Protein AF-A0A7C2QL96-F1 (afdb_monomer_lite)

Secondary structure (DSSP, 8-state):
-HHHHHHHHTTTS-TT------S-----EEEEEEHHHHS-TTTTTHHHHHHHHHHHHTT--EEEEE-SSHHHHHHHHHHHGGGHHHHTS-EEETT-TT-SSEEEEE-HHHHTT--EEEEEEEEE-HHHHSSSHHHHHHHHHHHTTEEEEEEEEE-

Foldseek 3Di:
DLVVLCVLAVVFDDPPDDDPDDDDAPAPDEAEAACCQQVDLVVLNVVVLVVLLVVVVVPWFFEEEAEAALVVQVVSLVSNVVVVVSNPFDEEELPDPDDDGGYYTYYLVSLAPAAGQEYEYPADDCVQQVVHNVSSVSSSSRQSRHRHYYYYHYD

Radius of gyration: 14.81 Å; chains: 1; bounding box: 34×31×45 Å

Structure (mmCIF, N/CA/C/O backbone):
data_AF-A0A7C2QL96-F1
#
_entry.id   AF-A0A7C2QL96-F1
#
loop_
_atom_site.group_PDB
_atom_site.id
_atom_site.type_symbol
_atom_site.label_atom_id
_atom_site.label_alt_id
_atom_site.label_comp_id
_atom_site.label_asym_id
_atom_site.label_entity_id
_atom_site.label_seq_id
_atom_site.pdbx_PDB_ins_code
_atom_site.Cartn_x
_atom_site.Cartn_y
_atom_site.Cartn_z
_atom_site.occupancy
_atom_site.B_iso_or_equiv
_atom_site.auth_seq_id
_atom_site.auth_comp_id
_atom_site.auth_asym_id
_atom_site.auth_atom_id
_atom_site.pdbx_PDB_model_num
ATOM 1 N N . MET A 1 1 ? -6.266 4.886 -13.440 1.00 85.75 1 MET A N 1
ATOM 2 C CA . MET A 1 1 ? -5.153 4.195 -12.728 1.00 85.75 1 MET A CA 1
ATOM 3 C C . MET A 1 1 ? -4.058 3.585 -13.618 1.00 85.75 1 MET A C 1
ATOM 5 O O . MET A 1 1 ? -2.895 3.911 -13.413 1.00 85.75 1 MET A O 1
ATOM 9 N N . ILE A 1 2 ? -4.357 2.688 -14.576 1.00 83.31 2 ILE A N 1
ATOM 10 C CA . ILE A 1 2 ? -3.307 1.989 -15.362 1.00 83.31 2 ILE A CA 1
ATOM 11 C C . ILE A 1 2 ? -2.387 2.961 -16.115 1.00 83.31 2 ILE A C 1
ATOM 13 O O . ILE A 1 2 ? -1.177 2.749 -16.141 1.00 83.31 2 ILE A O 1
ATOM 17 N N . GLU A 1 3 ? -2.944 4.014 -16.713 1.00 86.56 3 GLU A N 1
ATOM 18 C CA . GLU A 1 3 ? -2.171 5.028 -17.441 1.00 86.56 3 GLU A CA 1
ATOM 19 C C . GLU A 1 3 ? -1.162 5.740 -16.537 1.00 86.56 3 GLU A C 1
ATOM 21 O O . GLU A 1 3 ? 0.015 5.787 -16.878 1.00 86.56 3 GLU A O 1
ATOM 26 N N . TYR A 1 4 ? -1.586 6.163 -15.342 1.00 90.56 4 TYR A N 1
ATOM 27 C CA . TYR A 1 4 ? -0.701 6.745 -14.329 1.00 90.56 4 TYR A CA 1
ATOM 28 C C . TYR A 1 4 ? 0.482 5.814 -14.004 1.00 90.56 4 TYR A C 1
ATOM 30 O O . TYR A 1 4 ? 1.636 6.242 -13.977 1.00 90.56 4 TYR A O 1
ATOM 38 N N . VAL A 1 5 ? 0.223 4.516 -13.796 1.00 90.56 5 VAL A N 1
ATOM 39 C CA . VAL A 1 5 ? 1.286 3.542 -13.487 1.00 90.56 5 VAL A CA 1
ATOM 40 C C . VAL A 1 5 ? 2.229 3.372 -14.680 1.00 90.56 5 VAL A C 1
ATOM 42 O O . VAL A 1 5 ? 3.444 3.360 -14.492 1.00 90.56 5 VAL A O 1
ATOM 45 N N . LYS A 1 6 ? 1.687 3.265 -15.903 1.00 89.12 6 LYS A N 1
ATOM 46 C CA . LYS A 1 6 ? 2.476 3.155 -17.142 1.00 89.12 6 LYS A CA 1
ATOM 47 C C . LYS A 1 6 ? 3.368 4.377 -17.351 1.00 89.12 6 LYS A C 1
ATOM 49 O O . LYS A 1 6 ? 4.526 4.217 -17.718 1.00 89.12 6 LYS A O 1
ATOM 54 N N . GLU A 1 7 ? 2.859 5.573 -17.077 1.00 91.31 7 GLU A N 1
ATOM 55 C CA . GLU A 1 7 ? 3.624 6.810 -17.201 1.00 91.31 7 GLU A CA 1
ATOM 56 C C . GLU A 1 7 ? 4.823 6.839 -16.243 1.00 91.31 7 GLU A C 1
ATOM 58 O O . GLU A 1 7 ? 5.929 7.170 -16.666 1.00 91.31 7 GLU A O 1
ATOM 63 N N . LYS A 1 8 ? 4.642 6.429 -14.978 1.00 92.31 8 LYS A N 1
ATOM 64 C CA . LYS A 1 8 ? 5.724 6.403 -13.973 1.00 92.31 8 LYS A CA 1
ATOM 65 C C . LYS A 1 8 ? 6.859 5.434 -14.318 1.00 92.31 8 LYS A C 1
ATOM 67 O O . LYS A 1 8 ? 7.984 5.666 -13.890 1.00 92.31 8 LYS A O 1
ATOM 72 N N . ILE A 1 9 ? 6.575 4.349 -15.042 1.00 92.81 9 ILE A N 1
ATOM 73 C CA . ILE A 1 9 ? 7.553 3.284 -15.338 1.00 92.81 9 ILE A CA 1
ATOM 74 C C . ILE A 1 9 ? 8.107 3.323 -16.767 1.00 92.81 9 ILE A C 1
ATOM 76 O O . ILE A 1 9 ? 8.955 2.496 -17.097 1.00 92.81 9 ILE A O 1
ATOM 80 N N . LYS A 1 10 ? 7.622 4.237 -17.617 1.00 89.75 10 LYS A N 1
ATOM 81 C CA . LYS A 1 10 ? 7.845 4.219 -19.074 1.00 89.75 10 LYS A CA 1
ATOM 82 C C . LYS A 1 10 ? 9.322 4.125 -19.476 1.00 89.75 10 LYS A C 1
ATOM 84 O O . LYS A 1 10 ? 9.652 3.355 -20.366 1.00 89.75 10 LYS A O 1
ATOM 89 N N . ASP A 1 11 ? 10.200 4.837 -18.770 1.00 91.12 11 ASP A N 1
ATOM 90 C CA . ASP A 1 11 ? 11.629 4.934 -19.100 1.00 91.12 11 ASP A CA 1
ATOM 91 C C . ASP A 1 11 ? 12.458 3.782 -18.500 1.00 91.12 11 ASP A C 1
ATOM 93 O O . ASP A 1 11 ? 13.655 3.662 -18.748 1.00 91.12 11 ASP A O 1
ATOM 97 N N . LEU A 1 12 ? 11.827 2.928 -17.688 1.00 93.00 12 LEU A N 1
ATOM 98 C CA . LEU A 1 12 ? 12.473 1.825 -16.972 1.00 93.00 12 LEU A CA 1
ATOM 99 C C . LEU A 1 12 ? 12.146 0.462 -17.582 1.00 93.00 12 LEU A C 1
ATOM 101 O O . LEU A 1 12 ? 12.772 -0.536 -17.221 1.00 93.00 12 LEU A O 1
ATOM 105 N N . PHE A 1 13 ? 11.163 0.406 -18.480 1.00 90.25 13 PHE A N 1
ATOM 106 C CA . PHE A 1 13 ? 10.750 -0.807 -19.174 1.00 90.25 13 PHE A CA 1
ATOM 107 C C . PHE A 1 13 ? 11.377 -0.871 -20.573 1.00 90.25 13 PHE A C 1
ATOM 109 O O . PHE A 1 13 ? 11.414 0.139 -21.271 1.00 90.25 13 PHE A O 1
ATOM 116 N N . PRO A 1 14 ? 11.846 -2.049 -21.025 1.00 85.94 14 PRO A N 1
ATOM 117 C CA . PRO A 1 14 ? 12.277 -2.226 -22.409 1.00 85.94 14 PRO A CA 1
ATOM 118 C C . PRO A 1 14 ? 11.144 -1.902 -23.394 1.00 85.94 14 PRO A C 1
ATOM 120 O O . PRO A 1 14 ? 10.006 -2.301 -23.150 1.00 85.94 14 PRO A O 1
ATOM 123 N N . GLU A 1 15 ? 11.457 -1.277 -24.535 1.00 76.44 15 GLU A N 1
ATOM 124 C CA . GLU A 1 15 ? 10.465 -0.832 -25.539 1.00 76.44 15 GLU A CA 1
ATOM 125 C C . GLU A 1 15 ? 9.497 -1.940 -26.000 1.00 76.44 15 GLU A C 1
ATOM 127 O O . GLU A 1 15 ? 8.333 -1.674 -26.281 1.00 76.44 15 GLU A O 1
ATOM 132 N N . ASN A 1 16 ? 9.953 -3.197 -26.023 1.00 78.75 16 ASN A N 1
ATOM 133 C CA . ASN A 1 16 ? 9.167 -4.356 -26.459 1.00 78.75 16 ASN A CA 1
ATOM 134 C C . ASN A 1 16 ? 8.603 -5.194 -25.298 1.00 78.75 16 ASN A C 1
ATOM 136 O O . ASN A 1 16 ? 8.215 -6.349 -25.490 1.00 78.75 16 ASN A O 1
ATOM 140 N N . TYR A 1 17 ? 8.603 -4.669 -24.071 1.00 78.69 17 TYR A N 1
ATOM 141 C CA . TYR A 1 17 ? 8.079 -5.405 -22.927 1.00 78.69 17 TYR A CA 1
ATOM 142 C C . TYR A 1 17 ? 6.547 -5.414 -22.943 1.00 78.69 17 TYR A C 1
ATOM 144 O O . TYR A 1 17 ? 5.898 -4.407 -22.660 1.00 78.69 17 TYR A O 1
ATOM 152 N N . ALA A 1 18 ? 5.960 -6.578 -23.224 1.00 77.69 18 ALA A N 1
ATOM 153 C CA . ALA A 1 18 ? 4.522 -6.777 -23.114 1.00 77.69 18 ALA A CA 1
ATOM 154 C C . ALA A 1 18 ? 4.099 -6.721 -21.638 1.00 77.69 18 ALA A C 1
ATOM 156 O O . ALA A 1 18 ? 4.323 -7.658 -20.865 1.00 77.69 18 ALA A O 1
ATOM 157 N N . LEU A 1 19 ? 3.500 -5.599 -21.237 1.00 75.81 19 LEU A N 1
ATOM 158 C CA . LEU A 1 19 ? 2.872 -5.479 -19.929 1.00 75.81 19 LEU A CA 1
ATOM 159 C C . LEU A 1 19 ? 1.675 -6.441 -19.856 1.00 75.81 19 LEU A C 1
ATOM 161 O O . LEU A 1 19 ? 0.866 -6.445 -20.783 1.00 75.81 19 LEU A O 1
ATOM 165 N N . PRO A 1 20 ? 1.532 -7.233 -18.778 1.00 68.44 20 PRO A N 1
ATOM 166 C CA . PRO A 1 20 ? 0.356 -8.071 -18.583 1.00 68.44 20 PRO A CA 1
ATOM 167 C C . PRO A 1 20 ? -0.921 -7.228 -18.675 1.00 68.44 20 PRO A C 1
ATOM 169 O O . PRO A 1 20 ? -1.102 -6.290 -17.896 1.00 68.44 20 PRO A O 1
ATOM 172 N N . GLU A 1 21 ? -1.811 -7.544 -19.612 1.00 57.16 21 GLU A N 1
ATOM 173 C CA . GLU A 1 21 ? -3.115 -6.889 -19.678 1.00 57.16 21 GLU A CA 1
ATOM 174 C C . GLU A 1 21 ? -3.955 -7.352 -18.483 1.00 57.16 21 GLU A C 1
ATOM 176 O O . GLU A 1 21 ? -4.284 -8.528 -18.341 1.00 57.16 21 GLU A O 1
ATOM 181 N N . GLY A 1 22 ? -4.238 -6.426 -17.566 1.00 56.19 22 GLY A N 1
ATOM 182 C CA . GLY A 1 22 ? -5.200 -6.662 -16.497 1.00 56.19 22 GLY A CA 1
ATOM 183 C C . GLY A 1 22 ? -6.616 -6.657 -17.062 1.00 56.19 22 GLY A C 1
ATOM 184 O O . GLY A 1 22 ? -6.932 -5.835 -17.921 1.00 56.19 22 GLY A O 1
ATOM 185 N N . VAL A 1 23 ? -7.465 -7.550 -16.559 1.00 52.94 23 VAL A N 1
ATOM 186 C CA . VAL A 1 23 ? -8.897 -7.551 -16.864 1.00 52.94 23 VAL A CA 1
ATOM 187 C C . VAL A 1 23 ? -9.495 -6.235 -16.350 1.00 52.94 23 VAL A C 1
ATOM 189 O O . VAL A 1 23 ? -9.237 -5.855 -15.212 1.00 52.94 23 VAL A O 1
ATOM 192 N N . LEU A 1 24 ? -10.194 -5.514 -17.236 1.00 47.25 24 LEU A N 1
ATOM 193 C CA . LEU A 1 24 ? -11.045 -4.333 -16.999 1.00 47.25 24 LEU A CA 1
ATOM 194 C C . LEU A 1 24 ? -10.866 -3.643 -15.634 1.00 47.25 24 LEU A C 1
ATOM 196 O O . LEU A 1 24 ? -11.604 -3.901 -14.687 1.00 47.25 24 LEU A O 1
ATOM 200 N N . ARG A 1 25 ? -9.918 -2.704 -15.552 1.00 55.34 25 ARG A N 1
ATOM 201 C CA . ARG A 1 25 ? -9.804 -1.805 -14.398 1.00 55.34 25 ARG A CA 1
ATOM 202 C C . ARG A 1 25 ? -10.516 -0.497 -14.685 1.00 55.34 25 ARG A C 1
ATOM 204 O O . ARG A 1 25 ? -9.932 0.394 -15.295 1.00 55.34 25 ARG A O 1
ATOM 211 N N . HIS A 1 26 ? -11.735 -0.365 -14.181 1.00 51.66 26 HIS A N 1
ATOM 212 C CA . HIS A 1 26 ? -12.435 0.918 -14.032 1.00 51.66 26 HIS A CA 1
ATOM 213 C C . HIS A 1 26 ? -11.925 1.694 -12.802 1.00 51.66 26 HIS A C 1
ATOM 215 O O . HIS A 1 26 ? -12.687 2.338 -12.092 1.00 51.66 26 HIS A O 1
ATOM 221 N N . GLY A 1 27 ? -10.637 1.548 -12.477 1.00 54.69 27 GLY A N 1
ATOM 222 C CA . GLY A 1 27 ? -10.036 2.208 -11.330 1.00 54.69 27 GLY A CA 1
ATOM 223 C C . GLY A 1 27 ? -9.739 3.662 -11.671 1.00 54.69 27 GLY A C 1
ATOM 224 O O . GLY A 1 27 ? -8.707 3.948 -12.298 1.00 54.69 27 GLY A O 1
ATOM 225 N N . ASP A 1 28 ? -10.655 4.551 -11.300 1.00 62.78 28 ASP A N 1
ATOM 226 C CA . ASP A 1 28 ? -10.621 5.963 -11.687 1.00 62.78 28 ASP A CA 1
ATOM 227 C C . ASP A 1 28 ? -9.662 6.790 -10.808 1.00 62.78 28 ASP A C 1
ATOM 229 O O . ASP A 1 28 ? -8.964 7.660 -11.332 1.00 62.78 28 ASP A O 1
ATOM 233 N N . ASP A 1 29 ? -9.482 6.432 -9.528 1.00 80.06 29 ASP A N 1
ATOM 234 C CA . ASP A 1 29 ? -8.784 7.290 -8.558 1.00 80.06 29 ASP A CA 1
ATOM 235 C C . ASP A 1 29 ? -7.375 6.783 -8.199 1.00 80.06 29 ASP A C 1
ATOM 237 O O . ASP A 1 29 ? -7.182 5.653 -7.730 1.00 80.06 29 ASP A O 1
ATOM 241 N N . VAL A 1 30 ? -6.378 7.653 -8.402 1.00 92.56 30 VAL A N 1
ATOM 242 C CA . VAL A 1 30 ? -5.029 7.513 -7.839 1.00 92.56 30 VAL A CA 1
ATOM 243 C C . VAL A 1 30 ? -4.736 8.723 -6.966 1.00 92.56 30 VAL A C 1
ATOM 245 O O . VAL A 1 30 ? -4.774 9.851 -7.454 1.00 92.56 30 VAL A O 1
ATOM 248 N N . GLU A 1 31 ? -4.382 8.489 -5.707 1.00 95.62 31 GLU A N 1
ATOM 249 C CA . GLU A 1 31 ? -4.034 9.552 -4.764 1.00 95.62 31 GLU A CA 1
ATOM 250 C C . GLU A 1 31 ? -2.620 9.354 -4.207 1.00 95.62 31 GLU A C 1
ATOM 252 O O . GLU A 1 31 ? -2.270 8.288 -3.695 1.00 95.62 31 GLU A O 1
ATOM 257 N N . GLU A 1 32 ? -1.790 10.396 -4.300 1.00 96.00 32 GLU A N 1
ATOM 258 C CA . GLU A 1 32 ? -0.478 10.444 -3.651 1.00 96.00 32 GLU A CA 1
ATOM 259 C C . GLU A 1 32 ? -0.623 11.082 -2.257 1.00 96.00 32 GLU A C 1
ATOM 261 O O . GLU A 1 32 ? -1.122 12.198 -2.123 1.00 96.00 32 GLU A O 1
ATOM 266 N N . LEU A 1 33 ? -0.172 10.380 -1.218 1.00 97.12 33 LEU A N 1
ATOM 267 C CA . LEU A 1 33 ? -0.320 10.752 0.191 1.00 97.12 33 LEU A CA 1
ATOM 268 C C . LEU A 1 33 ? 1.049 10.954 0.855 1.00 97.12 33 LEU A C 1
ATOM 270 O O . LEU A 1 33 ? 2.037 10.351 0.441 1.00 97.12 33 LEU A O 1
ATOM 274 N N . SER A 1 34 ? 1.119 11.764 1.915 1.00 96.38 34 SER A N 1
ATOM 275 C CA . SER A 1 34 ? 2.369 12.011 2.652 1.00 96.38 34 SER A CA 1
ATOM 276 C C . SER A 1 34 ? 2.658 10.925 3.694 1.00 96.38 34 SER A C 1
ATOM 278 O O . SER A 1 34 ? 1.878 10.722 4.624 1.00 96.38 34 SER A O 1
ATOM 280 N N . GLY A 1 35 ? 3.811 10.265 3.606 1.00 92.88 35 GLY A N 1
ATOM 281 C CA . GLY A 1 35 ? 4.254 9.234 4.550 1.00 92.88 35 GLY A CA 1
ATOM 282 C C . GLY A 1 35 ? 4.412 9.746 5.971 1.00 92.88 35 GLY A C 1
ATOM 283 O O . GLY A 1 35 ? 3.988 9.071 6.906 1.00 92.88 35 GLY A O 1
ATOM 284 N N . SER A 1 36 ? 4.890 10.981 6.133 1.00 93.31 36 SER A N 1
ATOM 285 C CA . SER A 1 36 ? 4.993 11.635 7.441 1.00 93.31 36 SER A CA 1
ATOM 286 C C . SER A 1 36 ? 3.648 11.861 8.132 1.00 93.31 36 SER A C 1
ATOM 288 O O . SER A 1 36 ? 3.631 12.075 9.336 1.00 93.31 36 SER A O 1
ATOM 290 N N . GLU A 1 37 ? 2.529 11.819 7.403 1.00 94.75 37 GLU A N 1
ATOM 291 C CA . GLU A 1 37 ? 1.195 11.999 7.981 1.00 94.75 37 GLU A CA 1
ATOM 292 C C . GLU A 1 37 ? 0.420 10.682 8.101 1.00 94.75 37 GLU A C 1
ATOM 294 O O . GLU A 1 37 ? -0.335 10.490 9.052 1.00 94.75 37 GLU A O 1
ATOM 299 N N . TYR A 1 38 ? 0.568 9.780 7.124 1.00 96.12 38 TYR A N 1
ATOM 300 C CA . TYR A 1 38 ? -0.202 8.534 7.056 1.00 96.12 38 TYR A CA 1
ATOM 301 C C . TYR A 1 38 ? 0.503 7.347 7.724 1.00 96.12 38 TYR A C 1
ATOM 303 O O . TYR A 1 38 ? -0.169 6.417 8.159 1.00 96.12 38 TYR A O 1
ATOM 311 N N . LEU A 1 39 ? 1.833 7.371 7.852 1.00 94.81 39 LEU A N 1
ATOM 312 C CA . LEU A 1 39 ? 2.622 6.320 8.513 1.00 94.81 39 LEU A CA 1
ATOM 313 C C . LEU A 1 39 ? 3.251 6.807 9.828 1.00 94.81 39 LEU A C 1
ATOM 315 O O . LEU A 1 39 ? 4.254 6.258 10.287 1.00 94.81 39 LEU A O 1
ATOM 319 N N . ASP A 1 40 ? 2.642 7.820 10.446 1.00 94.56 40 ASP A N 1
ATOM 320 C CA . ASP A 1 40 ? 3.073 8.365 11.730 1.00 94.56 40 ASP A CA 1
ATOM 321 C C . ASP A 1 40 ? 2.598 7.494 12.901 1.00 94.56 40 ASP A C 1
ATOM 323 O O . ASP A 1 40 ? 1.434 7.515 13.309 1.00 94.56 40 ASP A O 1
ATOM 327 N N . GLU A 1 41 ? 3.533 6.732 13.465 1.00 93.06 41 GLU A N 1
ATOM 328 C CA . GLU A 1 41 ? 3.296 5.907 14.651 1.00 93.06 41 GLU A CA 1
ATOM 329 C C . GLU A 1 41 ? 3.063 6.753 15.915 1.00 93.06 41 GLU A C 1
ATOM 331 O O . GLU A 1 41 ? 2.379 6.290 16.825 1.00 93.06 41 GLU A O 1
ATOM 336 N N . SER A 1 42 ? 3.586 7.986 15.983 1.00 93.69 42 SER A N 1
ATOM 337 C CA . SER A 1 42 ? 3.416 8.860 17.155 1.00 93.69 42 SER A CA 1
ATOM 338 C C . SER A 1 42 ? 1.985 9.372 17.307 1.00 93.69 42 SER A C 1
ATOM 340 O O . SER A 1 42 ? 1.530 9.593 18.427 1.00 93.69 42 SER A O 1
ATOM 342 N N . ASN A 1 43 ? 1.266 9.480 16.188 1.00 93.06 43 ASN A N 1
ATOM 343 C CA . ASN A 1 43 ? -0.161 9.775 16.144 1.00 93.06 43 ASN A CA 1
ATOM 344 C C . ASN A 1 43 ? -0.998 8.515 15.863 1.00 93.06 43 ASN A C 1
ATOM 346 O O . ASN A 1 43 ? -2.081 8.588 15.281 1.00 93.06 43 ASN A O 1
ATOM 350 N N . GLU A 1 44 ? -0.454 7.344 16.218 1.00 94.00 44 GLU A N 1
ATOM 351 C CA . GLU A 1 44 ? -1.135 6.048 16.169 1.00 94.00 44 GLU A CA 1
ATOM 352 C C . GLU A 1 44 ? -1.813 5.761 14.816 1.00 94.00 44 GLU A C 1
ATOM 354 O O . GLU A 1 44 ? -2.887 5.163 14.770 1.00 94.00 44 GLU A O 1
ATOM 359 N N . PHE A 1 45 ? -1.198 6.198 13.710 1.00 95.25 45 PHE A N 1
ATOM 360 C CA . PHE A 1 45 ? -1.696 6.016 12.342 1.00 95.25 45 PHE A CA 1
ATOM 361 C C . PHE A 1 45 ? -3.099 6.602 12.071 1.00 95.25 45 PHE A C 1
ATOM 363 O O . PHE A 1 45 ? -3.812 6.129 11.183 1.00 95.25 45 PHE A O 1
ATOM 370 N N . ASP A 1 46 ? -3.514 7.651 12.788 1.00 94.56 46 ASP A N 1
ATOM 371 C CA . ASP A 1 46 ? -4.884 8.187 12.739 1.00 94.56 46 ASP A CA 1
ATOM 372 C C . ASP A 1 46 ? -5.380 8.560 11.324 1.00 94.56 46 ASP A C 1
ATOM 374 O O . ASP A 1 46 ? -6.545 8.299 10.986 1.00 94.56 46 ASP A O 1
ATOM 378 N N . LYS A 1 47 ? -4.518 9.126 10.460 1.00 96.25 47 LYS A N 1
ATOM 379 C CA . LYS A 1 47 ? -4.887 9.421 9.060 1.00 96.25 47 LYS A CA 1
ATOM 380 C C . LYS A 1 47 ? -5.088 8.152 8.235 1.00 96.25 47 LYS A C 1
ATOM 382 O O . LYS A 1 47 ? -6.080 8.059 7.514 1.00 96.25 47 LYS A O 1
ATOM 387 N N . LEU A 1 48 ? -4.207 7.160 8.372 1.00 96.50 48 LEU A N 1
ATOM 388 C CA . LEU A 1 48 ? -4.359 5.871 7.693 1.00 96.50 48 LEU A CA 1
ATOM 389 C C . LEU A 1 48 ? -5.629 5.154 8.151 1.00 96.50 48 LEU A C 1
ATOM 391 O O . LEU A 1 48 ? -6.386 4.671 7.316 1.00 96.50 48 LEU A O 1
ATOM 395 N N . PHE A 1 49 ? -5.930 5.139 9.449 1.00 95.88 49 PHE A N 1
ATOM 396 C CA . PHE A 1 49 ? -7.180 4.549 9.928 1.00 95.88 49 PHE A CA 1
ATOM 397 C C . PHE A 1 49 ? -8.416 5.290 9.437 1.00 95.88 49 PHE A C 1
ATOM 399 O O . PHE A 1 49 ? -9.431 4.661 9.140 1.00 95.88 49 PHE A O 1
ATOM 406 N N . SER A 1 50 ? -8.347 6.614 9.317 1.00 95.56 50 SER A N 1
ATOM 407 C CA . SER A 1 50 ? -9.439 7.400 8.740 1.00 95.56 50 SER A CA 1
ATOM 408 C C . SER A 1 50 ? -9.667 7.050 7.273 1.00 95.56 50 SER A C 1
ATOM 410 O O . SER A 1 50 ? -10.808 6.767 6.910 1.00 95.56 50 SER A O 1
ATOM 412 N N . LEU A 1 51 ? -8.592 6.946 6.487 1.00 96.50 51 LEU A N 1
ATOM 413 C CA . LEU A 1 51 ? -8.638 6.500 5.096 1.00 96.50 51 LEU A CA 1
ATOM 414 C C . LEU A 1 51 ? -9.237 5.094 4.967 1.00 96.50 51 LEU A C 1
ATOM 416 O O . LEU A 1 51 ? -10.174 4.883 4.206 1.00 96.50 51 LEU A O 1
ATOM 420 N N . LEU A 1 52 ? -8.758 4.127 5.751 1.00 96.19 52 LEU A N 1
ATOM 421 C CA . LEU A 1 52 ? -9.262 2.753 5.693 1.00 96.19 52 LEU A CA 1
ATOM 422 C C . LEU A 1 52 ? -10.755 2.663 6.057 1.00 96.19 52 LEU A C 1
ATOM 424 O O . LEU A 1 52 ? -11.505 1.906 5.439 1.00 96.19 52 LEU A O 1
ATOM 428 N N . ARG A 1 53 ? -11.218 3.449 7.041 1.00 95.12 53 A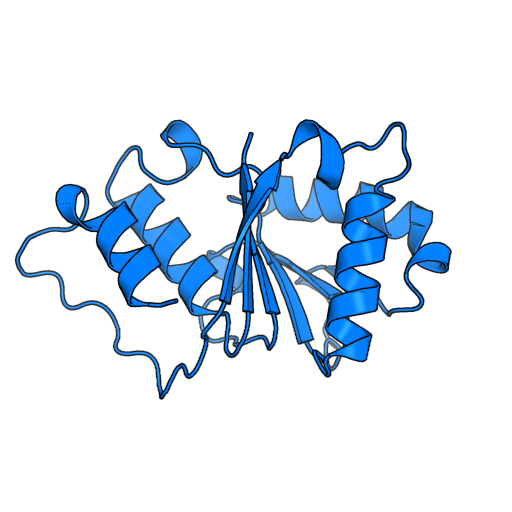RG A N 1
ATOM 429 C CA . ARG A 1 53 ? -12.646 3.532 7.394 1.00 95.12 53 ARG A CA 1
ATOM 430 C C . ARG A 1 53 ? -13.475 4.185 6.292 1.00 95.12 53 ARG A C 1
ATOM 432 O O . ARG A 1 53 ? -14.619 3.784 6.086 1.00 95.12 53 ARG A O 1
ATOM 439 N N . GLU A 1 54 ? -12.938 5.196 5.621 1.00 94.50 54 GLU A N 1
ATOM 440 C CA . GLU A 1 54 ? -13.591 5.830 4.478 1.00 94.50 54 GLU A CA 1
ATOM 441 C C . GLU A 1 54 ? -13.734 4.853 3.311 1.00 94.50 54 GLU A C 1
ATOM 443 O O . GLU A 1 54 ? -14.836 4.675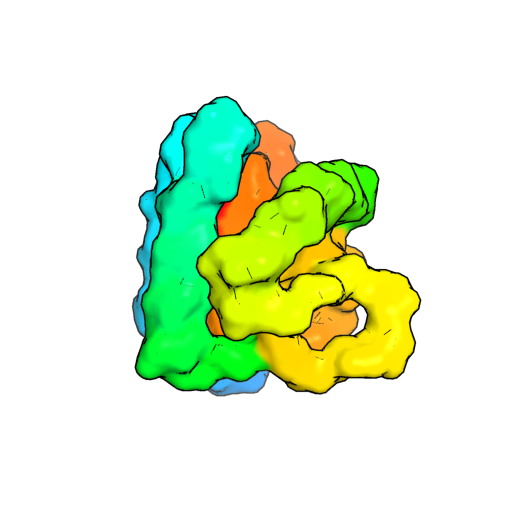 2.798 1.00 94.50 54 GLU A O 1
ATOM 448 N N . GLU A 1 55 ? -12.669 4.135 2.968 1.00 94.88 55 GLU A N 1
ATOM 449 C CA . GLU A 1 55 ? -12.679 3.147 1.890 1.00 94.88 55 GLU A CA 1
ATOM 450 C C . GLU A 1 55 ? -13.697 2.032 2.139 1.00 94.88 55 GLU A C 1
ATOM 452 O O . GLU A 1 55 ? -14.471 1.678 1.248 1.00 94.88 55 GLU A O 1
ATOM 457 N N . LYS A 1 56 ? -13.807 1.564 3.385 1.00 93.12 56 LYS A N 1
ATOM 458 C CA . LYS A 1 56 ? -14.881 0.649 3.787 1.00 93.12 56 LYS A CA 1
ATOM 459 C C . LYS A 1 56 ? -16.275 1.233 3.574 1.00 93.12 56 LYS A C 1
ATOM 461 O O . LYS A 1 56 ? -17.150 0.552 3.046 1.00 93.12 56 LYS A O 1
ATOM 466 N N . LYS A 1 57 ? -16.505 2.496 3.956 1.00 93.62 57 LYS A N 1
ATOM 467 C CA . LYS A 1 57 ? -17.792 3.180 3.712 1.00 93.62 57 LYS A CA 1
ATOM 468 C C . LYS A 1 57 ? -18.084 3.335 2.220 1.00 93.62 57 LYS A C 1
ATOM 470 O O . LYS A 1 57 ? -19.248 3.339 1.833 1.00 93.62 57 LYS A O 1
ATOM 475 N N . ARG A 1 58 ? -17.041 3.436 1.392 1.00 92.69 58 ARG A N 1
ATOM 476 C CA . ARG A 1 58 ? -17.121 3.469 -0.074 1.00 92.69 58 ARG A CA 1
ATOM 477 C C . ARG A 1 58 ? -17.229 2.071 -0.708 1.00 92.69 58 ARG A C 1
ATOM 479 O O . ARG A 1 58 ? -17.158 1.975 -1.933 1.00 92.69 58 ARG A O 1
ATOM 486 N N . GLY A 1 59 ? -17.403 1.013 0.090 1.00 92.75 59 GLY A N 1
ATOM 487 C CA . GLY A 1 59 ? -17.656 -0.351 -0.381 1.00 92.75 59 GLY A CA 1
ATOM 488 C C . GLY A 1 59 ? -16.410 -1.190 -0.666 1.00 92.75 59 GLY A C 1
ATOM 489 O O . GLY A 1 59 ? -16.529 -2.204 -1.343 1.00 92.75 59 GLY A O 1
ATOM 490 N N . SER A 1 60 ? -15.228 -0.793 -0.187 1.00 93.69 60 SER A N 1
ATOM 491 C CA . SER A 1 60 ? -14.030 -1.632 -0.296 1.00 93.69 60 SER A CA 1
ATOM 492 C C . SER A 1 60 ? -14.057 -2.733 0.771 1.00 93.69 60 SER A C 1
ATOM 494 O O . SER A 1 60 ? -13.884 -2.457 1.961 1.00 93.69 60 SER A O 1
ATOM 496 N N . TYR A 1 61 ? -14.272 -3.979 0.344 1.00 93.50 61 TYR A N 1
ATOM 497 C CA . TYR A 1 61 ? -14.276 -5.165 1.208 1.00 93.50 61 TYR A CA 1
ATOM 498 C C . TYR A 1 61 ? -12.871 -5.739 1.380 1.00 93.50 61 TYR A C 1
ATOM 500 O O . TYR A 1 61 ? -12.536 -6.267 2.439 1.00 93.50 61 TYR A O 1
ATOM 508 N N . THR A 1 62 ? -12.037 -5.608 0.350 1.00 95.44 62 THR A N 1
ATOM 509 C CA . THR A 1 62 ? -10.664 -6.112 0.321 1.00 95.44 62 THR A CA 1
ATOM 510 C C . THR A 1 62 ? -9.680 -4.956 0.138 1.00 95.44 62 THR A C 1
ATOM 512 O O . THR A 1 62 ? -9.673 -4.272 -0.885 1.00 95.44 62 THR A O 1
ATOM 515 N N . ILE A 1 63 ? -8.843 -4.708 1.149 1.00 97.06 63 ILE A N 1
ATOM 516 C CA . ILE A 1 63 ? -7.838 -3.639 1.116 1.00 97.06 63 ILE A CA 1
ATOM 517 C C . ILE A 1 63 ? -6.451 -4.244 1.313 1.00 97.06 63 ILE A C 1
ATOM 519 O O . ILE A 1 63 ? -6.180 -4.857 2.343 1.00 97.06 63 ILE A O 1
ATOM 523 N N . ALA A 1 64 ? -5.553 -4.035 0.355 1.00 97.44 64 ALA A N 1
ATOM 524 C CA . ALA A 1 64 ? -4.158 -4.445 0.472 1.00 97.44 64 ALA A CA 1
ATOM 525 C C . ALA A 1 64 ? -3.255 -3.258 0.806 1.00 97.44 64 ALA A C 1
ATOM 527 O O . ALA A 1 64 ? -3.232 -2.263 0.084 1.00 97.44 64 ALA A O 1
ATOM 528 N N . ILE A 1 65 ? -2.453 -3.394 1.859 1.00 98.19 65 ILE A N 1
ATOM 529 C CA . ILE A 1 65 ? -1.329 -2.505 2.150 1.00 98.19 65 ILE A CA 1
ATOM 530 C C . ILE A 1 65 ? -0.061 -3.214 1.678 1.00 98.19 65 ILE A C 1
ATOM 532 O O . ILE A 1 65 ? 0.342 -4.234 2.243 1.00 98.19 65 ILE A O 1
ATOM 536 N N . ILE A 1 66 ? 0.538 -2.691 0.606 1.00 98.00 66 ILE A N 1
ATOM 537 C CA . ILE A 1 66 ? 1.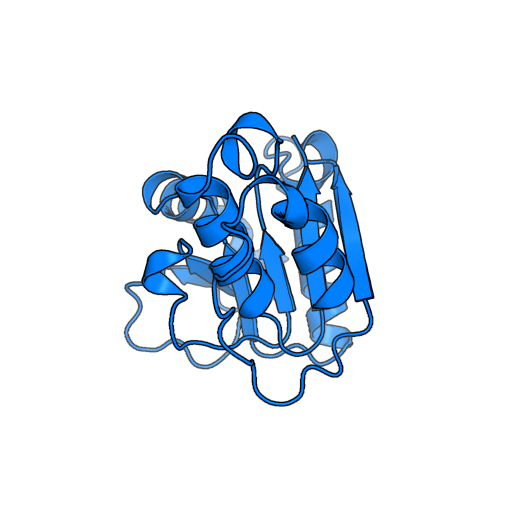681 -3.298 -0.070 1.00 98.00 66 ILE A CA 1
ATOM 538 C C . ILE A 1 66 ? 2.948 -2.494 0.212 1.00 98.00 66 ILE A C 1
ATOM 540 O O . ILE A 1 66 ? 3.093 -1.355 -0.236 1.00 98.00 66 ILE A O 1
ATOM 544 N N . SER A 1 67 ? 3.887 -3.111 0.924 1.00 96.94 67 SER A N 1
ATOM 545 C CA . SER A 1 67 ? 5.241 -2.579 1.113 1.00 96.94 67 SER A CA 1
ATOM 546 C C . SER A 1 67 ? 6.206 -3.188 0.101 1.00 96.94 67 SER A C 1
ATOM 548 O O . SER A 1 67 ? 5.891 -4.189 -0.534 1.00 96.94 67 SER A O 1
ATOM 550 N N . LYS A 1 68 ? 7.392 -2.591 -0.068 1.00 94.50 68 LYS A N 1
ATOM 551 C CA . LYS A 1 68 ? 8.353 -2.992 -1.109 1.00 94.50 68 LYS A CA 1
ATOM 552 C C . LYS A 1 68 ? 8.780 -4.454 -0.984 1.00 94.50 68 LYS A C 1
ATOM 554 O O . LYS A 1 68 ? 8.898 -5.156 -1.989 1.00 94.50 68 LYS A O 1
ATOM 559 N N . ASP A 1 69 ? 9.014 -4.881 0.247 1.00 94.00 69 ASP A N 1
ATOM 560 C CA . ASP A 1 69 ? 9.423 -6.227 0.599 1.00 94.00 69 ASP A CA 1
ATOM 561 C C . ASP A 1 69 ? 8.634 -6.748 1.804 1.00 94.00 69 ASP A C 1
ATOM 563 O O . ASP A 1 69 ? 7.937 -6.013 2.511 1.00 94.00 69 ASP A O 1
ATOM 567 N N . LYS A 1 70 ? 8.741 -8.062 2.021 1.00 94.19 70 LYS A N 1
ATOM 568 C CA . LYS A 1 70 ? 8.006 -8.769 3.070 1.00 94.19 70 LYS A CA 1
ATOM 569 C C . LYS A 1 70 ? 8.353 -8.260 4.472 1.00 94.19 70 LYS A C 1
ATOM 571 O O . LYS A 1 70 ? 7.473 -8.218 5.325 1.00 94.19 70 LYS A O 1
ATOM 576 N N . ASN A 1 71 ? 9.607 -7.877 4.722 1.00 95.19 71 ASN A N 1
ATOM 577 C CA . ASN A 1 71 ? 10.030 -7.450 6.055 1.00 95.19 71 ASN A CA 1
ATOM 578 C C . ASN A 1 71 ? 9.398 -6.106 6.421 1.00 95.19 71 ASN A C 1
ATOM 580 O O . ASN A 1 71 ? 8.933 -5.946 7.551 1.00 95.19 71 ASN A O 1
ATOM 584 N N . ASP A 1 72 ? 9.343 -5.172 5.469 1.00 94.50 72 ASP A N 1
ATOM 585 C CA . ASP A 1 72 ? 8.652 -3.894 5.644 1.00 94.50 72 ASP A CA 1
ATOM 586 C C . ASP A 1 72 ? 7.148 -4.111 5.884 1.00 94.50 72 ASP A C 1
ATOM 588 O O . ASP A 1 72 ? 6.594 -3.551 6.836 1.00 94.50 72 ASP A O 1
ATOM 592 N N . ALA A 1 73 ? 6.509 -5.002 5.114 1.00 96.06 73 ALA A N 1
ATOM 593 C CA . ALA A 1 73 ? 5.092 -5.337 5.285 1.00 96.06 73 ALA A CA 1
ATOM 594 C C . ALA A 1 73 ? 4.802 -5.954 6.667 1.00 96.06 73 ALA A C 1
ATOM 596 O O . ALA A 1 73 ? 3.902 -5.502 7.378 1.00 96.06 73 ALA A O 1
ATOM 597 N N . ASP A 1 74 ? 5.595 -6.944 7.091 1.00 95.56 74 ASP A N 1
ATOM 598 C CA . ASP A 1 74 ? 5.450 -7.605 8.393 1.00 95.56 74 ASP A CA 1
ATOM 599 C C . ASP A 1 74 ? 5.730 -6.638 9.557 1.00 95.56 74 ASP A C 1
ATOM 601 O O . ASP A 1 74 ? 5.087 -6.709 10.610 1.00 95.56 74 ASP A O 1
ATOM 605 N N . ARG A 1 75 ? 6.687 -5.715 9.393 1.00 95.81 75 ARG A N 1
ATOM 606 C CA . ARG A 1 75 ? 6.979 -4.675 10.388 1.00 95.81 75 ARG A CA 1
ATOM 607 C C . ARG A 1 75 ? 5.810 -3.708 10.525 1.00 95.81 75 ARG A C 1
ATOM 609 O O . ARG A 1 75 ? 5.448 -3.375 11.654 1.00 95.81 75 ARG A O 1
ATOM 616 N N . LEU A 1 76 ? 5.241 -3.255 9.410 1.00 95.94 76 LEU A N 1
ATOM 617 C CA . LEU A 1 76 ? 4.117 -2.329 9.422 1.00 95.94 76 LEU A CA 1
ATOM 618 C C . LEU A 1 76 ? 2.865 -2.991 10.010 1.00 95.94 76 LEU A C 1
ATOM 620 O O . LEU A 1 76 ? 2.245 -2.413 10.903 1.00 95.94 76 LEU A O 1
ATOM 624 N N . PHE A 1 77 ?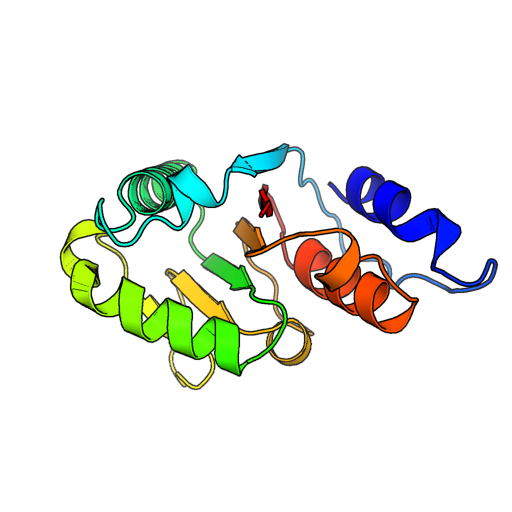 2.577 -4.236 9.618 1.00 96.31 77 PHE A N 1
ATOM 625 C CA . PHE A 1 77 ? 1.517 -5.053 10.212 1.00 96.31 77 PHE A CA 1
ATOM 626 C C . PHE A 1 77 ? 1.646 -5.119 11.739 1.00 96.31 77 PHE A C 1
ATOM 628 O O . PHE A 1 77 ? 0.710 -4.753 12.441 1.00 96.31 77 PHE A O 1
ATOM 635 N N . LYS A 1 78 ? 2.824 -5.484 12.270 1.00 95.50 78 LYS A N 1
ATOM 636 C CA . LYS A 1 78 ? 3.065 -5.578 13.726 1.00 95.50 78 LYS A CA 1
ATOM 637 C C . LYS A 1 78 ? 2.852 -4.267 14.482 1.00 95.50 78 LYS A C 1
ATOM 639 O O . LYS A 1 78 ? 2.591 -4.296 15.684 1.00 95.50 78 LYS A O 1
ATOM 644 N N . LYS A 1 79 ? 3.068 -3.120 13.835 1.00 95.31 79 LYS A N 1
ATOM 645 C CA . LYS A 1 79 ? 2.830 -1.807 14.448 1.00 95.31 79 LYS A CA 1
ATOM 646 C C . LYS A 1 79 ? 1.346 -1.475 14.448 1.00 95.31 79 LYS A C 1
ATOM 648 O O . LYS A 1 79 ? 0.815 -1.101 15.486 1.00 95.31 79 LYS A O 1
ATOM 653 N N . ILE A 1 80 ? 0.692 -1.656 13.305 1.00 94.38 80 ILE A N 1
ATOM 654 C CA . ILE A 1 80 ? -0.710 -1.298 13.098 1.00 94.38 80 ILE A CA 1
ATOM 655 C C . ILE A 1 80 ? -1.655 -2.232 13.859 1.00 94.38 80 ILE A C 1
ATOM 657 O O . ILE A 1 80 ? -2.633 -1.761 14.433 1.00 94.38 80 ILE A O 1
ATOM 661 N N . SER A 1 81 ? -1.345 -3.529 13.942 1.00 92.12 81 SER A N 1
ATOM 662 C CA . SER A 1 81 ? -2.177 -4.521 14.636 1.00 92.12 81 SER A CA 1
ATOM 663 C C . SER A 1 81 ? -2.340 -4.233 16.132 1.00 92.12 81 SER A C 1
ATOM 665 O O . SER A 1 81 ? -3.295 -4.687 16.747 1.00 92.12 81 SER A O 1
ATOM 667 N N . LYS A 1 82 ? -1.443 -3.441 16.737 1.00 92.50 82 LYS A N 1
ATOM 668 C CA . LYS A 1 82 ? -1.580 -2.978 18.131 1.00 92.50 82 LYS A CA 1
ATOM 669 C C . LYS A 1 82 ? -2.772 -2.041 18.338 1.00 92.50 82 LYS A C 1
ATOM 671 O O . LYS A 1 82 ? -3.173 -1.823 19.473 1.00 92.50 82 LYS A O 1
ATOM 676 N N . PHE A 1 83 ? -3.298 -1.480 17.254 1.00 89.62 83 PHE A N 1
ATOM 677 C CA . PHE A 1 83 ? -4.381 -0.504 17.246 1.00 89.62 83 PHE A CA 1
ATOM 678 C C . PHE A 1 83 ? -5.586 -1.010 16.438 1.00 89.62 83 PHE A C 1
ATOM 680 O O . PHE A 1 83 ? -6.374 -0.209 15.938 1.00 89.62 83 PHE A O 1
ATOM 687 N N . GLU A 1 84 ? -5.735 -2.332 16.288 1.00 83.69 84 GLU A N 1
ATOM 688 C CA . GLU A 1 84 ? -6.816 -2.956 15.510 1.00 83.69 84 GLU A CA 1
ATOM 689 C C . GLU A 1 84 ? -8.214 -2.479 15.948 1.00 83.69 84 GLU A C 1
ATOM 691 O O . GLU A 1 84 ? -9.063 -2.191 15.098 1.00 83.69 84 GLU A O 1
ATOM 696 N N . ASP A 1 85 ? -8.411 -2.245 17.251 1.00 86.25 85 ASP A N 1
ATOM 697 C CA . ASP A 1 85 ? -9.657 -1.718 17.825 1.00 86.25 85 ASP A CA 1
ATOM 698 C C . ASP A 1 85 ? -10.091 -0.368 17.218 1.00 86.25 85 ASP A C 1
ATOM 700 O O . ASP A 1 85 ? -11.284 -0.062 17.158 1.00 86.25 85 ASP A O 1
ATOM 704 N N . LYS A 1 86 ? -9.152 0.447 16.710 1.00 86.25 86 LYS A N 1
ATOM 705 C CA . LYS A 1 86 ? -9.469 1.729 16.053 1.00 86.25 86 LYS A CA 1
ATOM 706 C C . LYS A 1 86 ? -10.049 1.562 14.652 1.00 86.25 86 LYS A C 1
ATOM 708 O O . LYS A 1 86 ? -10.722 2.466 14.144 1.00 86.25 86 LYS A O 1
ATOM 713 N N . LEU A 1 87 ? -9.731 0.461 13.982 1.00 80.69 87 LEU A N 1
ATOM 714 C CA . LEU A 1 87 ? -10.021 0.280 12.566 1.00 80.69 87 LEU A CA 1
ATOM 715 C C . LEU A 1 87 ? -11.413 -0.320 12.330 1.00 80.69 87 LEU A C 1
ATOM 717 O O . LEU A 1 87 ? -11.999 -0.098 11.268 1.00 80.69 87 LEU A O 1
ATOM 721 N N . ASN A 1 88 ? -11.958 -1.045 13.314 1.00 82.88 88 ASN A N 1
ATOM 722 C CA . ASN A 1 88 ? -13.195 -1.816 13.165 1.00 82.88 88 ASN A CA 1
ATOM 723 C C . ASN A 1 88 ? -13.145 -2.702 11.896 1.00 82.88 88 ASN A C 1
ATOM 725 O O . ASN A 1 88 ? -14.032 -2.703 11.035 1.00 82.88 88 ASN A O 1
ATOM 729 N N . SER A 1 89 ? -12.013 -3.383 11.717 1.00 84.44 89 SER A N 1
ATOM 730 C CA . SER A 1 89 ? -11.738 -4.316 10.629 1.00 84.44 89 SER A CA 1
ATOM 731 C C . SER A 1 89 ? -10.865 -5.429 11.140 1.00 84.44 89 SER A C 1
ATOM 733 O O . SER A 1 89 ? -9.918 -5.139 11.859 1.00 84.44 89 SER A O 1
ATOM 735 N N . ALA A 1 90 ? -11.089 -6.639 10.637 1.00 89.44 90 ALA A N 1
ATOM 736 C CA . ALA A 1 90 ? -10.066 -7.660 10.711 1.00 89.44 90 ALA A CA 1
ATOM 737 C C . ALA A 1 90 ? -8.821 -7.213 9.928 1.00 89.44 90 ALA A C 1
ATOM 739 O O . ALA A 1 90 ? -8.929 -6.612 8.841 1.00 89.44 90 ALA A O 1
ATOM 740 N N . ILE A 1 91 ? -7.658 -7.487 10.514 1.00 91.56 91 ILE A N 1
ATOM 741 C CA . ILE A 1 91 ? -6.349 -7.232 9.923 1.00 91.56 91 ILE A CA 1
ATOM 742 C C . ILE A 1 91 ? -5.584 -8.547 9.779 1.00 91.56 91 ILE A C 1
ATOM 744 O O . ILE A 1 91 ? -5.521 -9.359 10.698 1.00 91.56 91 ILE A O 1
ATOM 748 N N . TYR A 1 92 ? -4.944 -8.731 8.629 1.00 91.75 92 TYR A N 1
ATOM 749 C CA . TYR A 1 92 ? -4.247 -9.957 8.271 1.00 91.75 92 TYR A CA 1
ATOM 750 C C . TYR A 1 92 ? -2.818 -9.662 7.826 1.00 91.75 92 TYR A C 1
ATOM 752 O O . TYR A 1 92 ? -2.552 -8.703 7.101 1.00 91.75 92 TYR A O 1
ATOM 760 N N . ASN A 1 93 ? -1.891 -10.538 8.200 1.00 90.62 93 ASN A N 1
ATOM 761 C CA . ASN A 1 93 ? -0.655 -10.701 7.442 1.00 90.62 93 ASN A CA 1
ATOM 762 C C . ASN A 1 93 ? -0.898 -11.739 6.329 1.00 90.62 93 ASN A C 1
ATOM 764 O O . ASN A 1 93 ? -1.808 -12.564 6.425 1.00 90.62 93 ASN A O 1
ATOM 768 N N . TYR A 1 94 ? -0.067 -11.718 5.288 1.00 85.62 94 TYR A N 1
ATOM 769 C CA . TYR A 1 94 ? -0.200 -12.629 4.146 1.00 85.62 94 TYR A CA 1
ATOM 770 C C . TYR A 1 94 ? -0.213 -14.132 4.484 1.00 85.62 94 TYR A C 1
ATOM 772 O O . TYR A 1 94 ? -0.803 -14.917 3.755 1.00 85.62 94 TYR A O 1
ATOM 780 N N . ASN A 1 95 ? 0.423 -14.559 5.576 1.00 82.44 95 ASN A N 1
ATOM 781 C CA . ASN A 1 95 ? 0.451 -15.968 5.979 1.00 82.44 95 ASN A CA 1
ATOM 782 C C . ASN A 1 95 ? -0.862 -16.418 6.657 1.00 82.4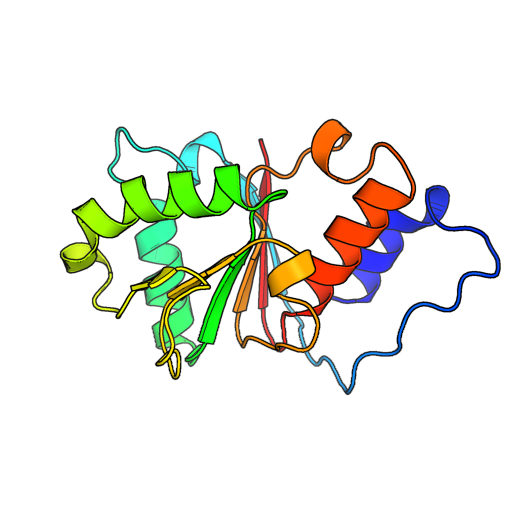4 95 ASN A C 1
ATOM 784 O O . ASN A 1 95 ? -0.896 -17.501 7.237 1.00 82.44 95 ASN A O 1
ATOM 788 N N . SER A 1 96 ? -1.909 -15.587 6.679 1.00 79.38 96 SER A N 1
ATOM 789 C CA . SER A 1 96 ? -3.202 -15.977 7.232 1.00 79.38 96 SER A CA 1
ATOM 790 C C . SER A 1 96 ? -3.991 -16.822 6.234 1.00 79.38 96 SER A C 1
ATOM 792 O O . SER A 1 96 ? -4.370 -16.343 5.168 1.00 79.38 96 SER A O 1
ATOM 794 N N . ASP A 1 97 ? -4.305 -18.057 6.619 1.00 71.06 97 ASP A N 1
ATOM 795 C CA . ASP A 1 97 ? -5.015 -19.023 5.769 1.00 71.06 97 ASP A CA 1
ATOM 796 C C . ASP A 1 97 ? -6.493 -18.660 5.498 1.00 71.06 97 ASP A C 1
ATOM 798 O O . ASP A 1 97 ? -7.146 -19.306 4.683 1.00 71.06 97 ASP A O 1
ATOM 802 N N . ASN A 1 98 ? -7.031 -17.629 6.165 1.00 74.19 98 ASN A N 1
ATOM 803 C CA . ASN A 1 98 ? -8.463 -17.306 6.184 1.00 74.19 98 ASN A CA 1
ATOM 804 C C . ASN A 1 98 ? -8.779 -15.866 5.740 1.00 74.19 98 ASN A C 1
ATOM 806 O O . ASN A 1 98 ? -9.778 -15.296 6.185 1.00 74.19 98 ASN A O 1
ATOM 810 N N . PHE A 1 99 ? -7.938 -15.239 4.911 1.00 84.88 99 PHE A N 1
ATOM 811 C CA . PHE A 1 99 ? -8.270 -13.917 4.372 1.00 84.88 99 PHE A CA 1
ATOM 812 C C . PHE A 1 99 ? -9.482 -14.007 3.431 1.00 84.88 99 PHE A C 1
ATOM 814 O O . PHE A 1 99 ? -9.431 -14.682 2.404 1.00 84.88 99 PHE A O 1
ATOM 821 N N . VAL A 1 100 ? -10.560 -13.306 3.791 1.00 80.56 100 VAL A N 1
ATOM 822 C CA . VAL A 1 100 ? -11.794 -13.200 2.990 1.00 80.56 100 VAL A CA 1
ATOM 823 C C . VAL A 1 100 ? -12.151 -11.731 2.762 1.00 80.56 100 VAL A C 1
ATOM 825 O O . VAL A 1 100 ? -12.343 -11.314 1.625 1.00 80.56 100 VAL A O 1
ATOM 828 N N . GLU A 1 101 ? -12.184 -10.935 3.831 1.00 90.94 101 GLU A N 1
ATOM 829 C CA . GLU A 1 101 ? -12.448 -9.493 3.805 1.00 90.94 101 GLU A CA 1
ATOM 830 C C . GLU A 1 101 ? -11.613 -8.778 4.874 1.00 90.94 101 GLU A C 1
ATOM 832 O O . GLU A 1 101 ? -11.223 -9.389 5.866 1.00 90.94 101 GLU A O 1
ATOM 837 N N . GLY A 1 102 ? -11.347 -7.484 4.696 1.00 93.56 102 GLY A N 1
ATOM 838 C CA . GLY A 1 102 ? -10.592 -6.657 5.637 1.00 93.56 102 GLY A CA 1
ATOM 839 C C . GLY A 1 102 ? -9.306 -6.083 5.048 1.00 93.56 102 GLY A C 1
ATOM 840 O O . GLY A 1 102 ? -9.221 -5.809 3.849 1.00 93.56 102 GLY A O 1
ATOM 841 N N . VAL A 1 103 ? -8.312 -5.861 5.913 1.00 96.31 103 VAL A N 1
ATOM 842 C CA . VAL A 1 103 ? -7.026 -5.254 5.536 1.00 96.31 103 VAL A CA 1
ATOM 843 C C . VAL A 1 103 ? -5.919 -6.297 5.589 1.00 96.31 103 VAL A C 1
ATOM 845 O O . VAL A 1 103 ? -5.701 -6.898 6.637 1.00 96.31 103 VAL A O 1
ATOM 848 N N . ILE A 1 104 ? -5.197 -6.491 4.488 1.00 96.81 104 ILE A N 1
ATOM 849 C CA . ILE A 1 104 ? -4.087 -7.444 4.396 1.00 96.81 104 ILE A CA 1
ATOM 850 C C . ILE A 1 104 ? -2.762 -6.746 4.091 1.00 96.81 104 ILE A C 1
ATOM 852 O O . ILE A 1 104 ? -2.695 -5.838 3.265 1.00 96.81 104 ILE A O 1
ATOM 856 N N . PHE A 1 105 ? -1.700 -7.188 4.762 1.00 97.38 105 PHE A N 1
ATOM 857 C CA . PHE A 1 105 ? -0.334 -6.696 4.591 1.00 97.38 105 PHE A CA 1
ATOM 858 C C . PHE A 1 105 ? 0.520 -7.714 3.838 1.00 97.38 105 PHE A C 1
ATOM 860 O O . PHE A 1 105 ? 0.609 -8.879 4.242 1.00 97.38 105 PHE A O 1
ATOM 867 N N . LEU A 1 106 ? 1.159 -7.272 2.755 1.00 96.88 106 LEU A N 1
ATOM 868 C CA . LEU A 1 106 ? 1.950 -8.126 1.871 1.00 96.88 106 LEU A CA 1
ATOM 869 C C . LEU A 1 106 ? 2.954 -7.325 1.030 1.00 96.88 106 LEU A C 1
ATOM 871 O O . LEU A 1 106 ? 2.952 -6.100 1.028 1.00 96.88 106 LEU A O 1
ATOM 875 N N . ASP A 1 107 ? 3.822 -8.026 0.311 1.00 96.50 107 ASP A N 1
ATOM 876 C CA . ASP A 1 107 ? 4.734 -7.464 -0.686 1.00 96.50 107 ASP A CA 1
ATOM 877 C C . ASP A 1 107 ? 4.261 -7.814 -2.115 1.00 96.50 107 ASP A C 1
ATOM 879 O O . ASP A 1 107 ? 3.350 -8.633 -2.292 1.00 96.50 107 ASP A O 1
ATOM 883 N N . PRO A 1 108 ? 4.866 -7.247 -3.175 1.00 95.25 108 PRO A N 1
ATOM 884 C CA . PRO A 1 108 ? 4.376 -7.427 -4.538 1.00 95.25 108 PRO A CA 1
ATOM 885 C C . PRO A 1 108 ? 4.480 -8.874 -5.033 1.00 95.25 108 PRO A C 1
ATOM 887 O O . PRO A 1 108 ? 3.700 -9.277 -5.895 1.00 95.25 108 PRO A O 1
ATOM 890 N N . VAL A 1 1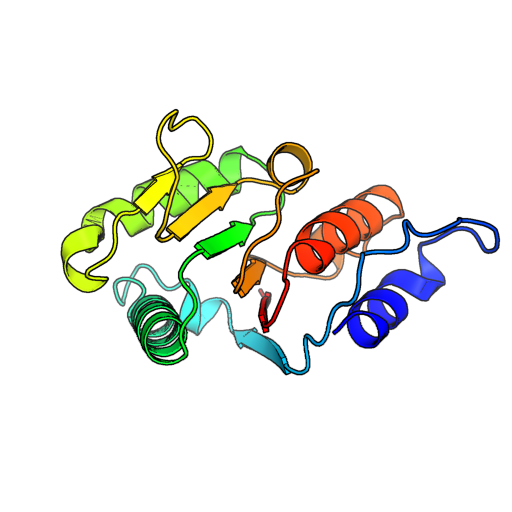09 ? 5.420 -9.668 -4.500 1.00 93.81 109 VAL A N 1
ATOM 891 C CA . VAL A 1 109 ? 5.541 -11.091 -4.850 1.00 93.81 109 VAL A CA 1
ATOM 892 C C . VAL A 1 109 ? 4.323 -11.861 -4.354 1.00 93.81 109 VAL A C 1
ATOM 894 O O . VAL A 1 109 ? 3.711 -12.587 -5.135 1.00 93.81 109 VAL A O 1
ATOM 897 N N . ASN A 1 110 ? 3.943 -11.658 -3.092 1.00 93.62 110 ASN A N 1
ATOM 898 C CA . ASN A 1 110 ? 2.795 -12.320 -2.478 1.00 93.62 110 ASN A CA 1
ATOM 899 C C . ASN A 1 110 ? 1.449 -11.753 -2.955 1.00 93.62 110 ASN A C 1
ATOM 901 O O . ASN A 1 110 ? 0.431 -12.431 -2.888 1.00 93.62 110 ASN A O 1
ATOM 905 N N . ALA A 1 111 ? 1.430 -10.536 -3.502 1.00 92.12 111 ALA A N 1
ATOM 906 C CA . ALA A 1 111 ? 0.224 -9.961 -4.095 1.00 92.12 111 ALA A CA 1
ATOM 907 C C . ALA A 1 111 ? -0.073 -10.503 -5.505 1.00 92.12 111 ALA A C 1
ATOM 909 O O . ALA A 1 111 ? -1.164 -10.305 -6.043 1.00 92.12 111 ALA A O 1
ATOM 910 N N . LYS A 1 112 ? 0.897 -11.160 -6.150 1.00 87.69 112 LYS A N 1
ATOM 911 C CA . LYS A 1 112 ? 0.773 -11.633 -7.530 1.00 87.69 112 LYS A CA 1
ATOM 912 C C . LYS A 1 112 ? -0.371 -12.643 -7.668 1.00 87.69 112 LYS A C 1
ATOM 914 O O . LYS A 1 112 ? -0.370 -13.684 -7.027 1.00 87.69 112 LYS A O 1
ATOM 919 N N . GLY A 1 113 ? -1.295 -12.369 -8.590 1.00 85.50 113 GLY A N 1
ATOM 920 C CA . GLY A 1 113 ? -2.456 -13.232 -8.841 1.00 85.50 113 GLY A CA 1
ATOM 921 C C . GLY A 1 113 ? -3.637 -12.979 -7.901 1.00 85.50 113 GLY A C 1
ATOM 922 O O . GLY A 1 113 ? -4.692 -13.561 -8.117 1.00 85.50 113 GLY A O 1
ATOM 923 N N . LEU A 1 114 ? -3.478 -12.087 -6.921 1.00 90.75 114 LEU A N 1
ATOM 924 C CA . LEU A 1 114 ? -4.563 -11.556 -6.102 1.00 90.75 114 LEU A CA 1
ATOM 925 C C . LEU A 1 114 ? -5.050 -10.223 -6.674 1.00 90.75 114 LEU A C 1
ATOM 927 O O . LEU A 1 114 ? -4.328 -9.558 -7.426 1.00 90.75 114 LEU A O 1
ATOM 931 N N . GLU A 1 115 ? -6.266 -9.840 -6.314 1.00 91.38 115 GLU A N 1
ATOM 932 C CA . GLU A 1 115 ? -6.886 -8.566 -6.669 1.00 91.38 115 GLU A CA 1
ATOM 933 C C . GLU A 1 115 ? -7.626 -8.031 -5.442 1.00 91.38 115 GLU A C 1
ATOM 935 O O . GLU A 1 115 ? -8.146 -8.810 -4.642 1.00 91.38 115 GLU A O 1
ATOM 940 N N . PHE A 1 116 ? -7.619 -6.711 -5.275 1.00 93.69 116 PHE A N 1
ATOM 941 C CA . PHE A 1 116 ? -8.178 -6.029 -4.110 1.00 93.69 116 PHE A CA 1
ATOM 942 C C . PHE A 1 116 ? -8.983 -4.816 -4.561 1.00 93.69 116 PHE A C 1
ATOM 944 O O . PHE A 1 116 ? -8.586 -4.133 -5.507 1.00 93.69 116 PHE A O 1
ATOM 951 N N . ASP A 1 117 ? -10.072 -4.498 -3.866 1.00 94.44 117 ASP A N 1
ATOM 952 C CA . ASP A 1 117 ? -10.874 -3.302 -4.149 1.00 94.44 117 ASP A CA 1
ATOM 953 C C . ASP A 1 117 ? -10.010 -2.038 -4.072 1.00 94.44 117 ASP A C 1
ATOM 955 O O . ASP A 1 117 ? -10.024 -1.203 -4.984 1.00 94.44 117 ASP A O 1
ATOM 959 N N . THR A 1 118 ? -9.201 -1.955 -3.012 1.00 95.62 118 THR A N 1
ATOM 960 C CA . THR A 1 118 ? -8.276 -0.849 -2.759 1.00 95.62 118 THR A CA 1
ATOM 961 C C . THR A 1 118 ? -6.862 -1.369 -2.499 1.00 95.62 118 THR A C 1
ATOM 963 O O . THR A 1 118 ? -6.660 -2.306 -1.725 1.00 95.62 118 THR A O 1
ATOM 966 N N . VAL A 1 119 ? -5.860 -0.723 -3.098 1.00 96.69 119 VAL A N 1
ATOM 967 C CA . VAL A 1 119 ? -4.439 -0.941 -2.781 1.00 96.69 119 VAL A CA 1
ATOM 968 C C . VAL A 1 119 ? -3.824 0.340 -2.241 1.00 96.69 119 VAL A C 1
ATOM 970 O O . VAL A 1 119 ? -4.030 1.418 -2.792 1.00 96.69 119 VAL A O 1
ATOM 973 N N . ILE A 1 120 ? -3.014 0.211 -1.195 1.00 98.12 120 ILE A N 1
ATOM 974 C CA . ILE A 1 120 ? -2.193 1.274 -0.622 1.00 98.12 120 ILE A CA 1
ATOM 975 C C . ILE A 1 120 ? -0.731 0.840 -0.726 1.00 98.12 120 ILE A C 1
ATOM 977 O O . ILE A 1 120 ? -0.320 -0.109 -0.065 1.00 98.12 120 ILE A O 1
ATOM 981 N N . ILE A 1 121 ? 0.063 1.516 -1.553 1.00 97.94 121 ILE A N 1
ATOM 982 C CA . ILE A 1 121 ? 1.508 1.277 -1.657 1.00 97.94 121 ILE A CA 1
ATOM 983 C C . ILE A 1 121 ? 2.221 2.161 -0.640 1.00 97.94 121 ILE A C 1
ATOM 985 O O . ILE A 1 121 ? 2.021 3.376 -0.638 1.00 97.94 121 ILE A O 1
ATOM 989 N N . THR A 1 122 ? 3.055 1.566 0.211 1.00 97.31 122 THR A N 1
ATOM 990 C CA . THR A 1 122 ? 3.767 2.289 1.275 1.00 97.31 122 THR A CA 1
ATOM 991 C C . THR A 1 122 ? 5.206 2.617 0.901 1.00 97.31 122 THR A C 1
ATOM 993 O O . THR A 1 122 ? 5.824 1.932 0.077 1.00 97.31 122 THR A O 1
ATOM 996 N N . ASP A 1 123 ? 5.748 3.644 1.560 1.00 91.62 123 ASP A N 1
ATOM 997 C CA . ASP A 1 123 ? 7.125 4.128 1.418 1.00 91.62 123 ASP A CA 1
ATOM 998 C C . ASP A 1 123 ? 7.557 4.320 -0.042 1.00 91.62 123 ASP A C 1
ATOM 1000 O O . ASP A 1 123 ? 8.652 3.925 -0.450 1.00 91.62 123 ASP A O 1
ATOM 1004 N N . PHE A 1 124 ? 6.687 4.888 -0.872 1.00 95.75 124 PHE A N 1
ATOM 1005 C CA . PHE A 1 124 ? 7.006 5.115 -2.270 1.00 95.75 124 PHE A CA 1
ATOM 1006 C C . PHE A 1 124 ? 8.048 6.229 -2.417 1.00 95.75 124 PHE A C 1
ATOM 1008 O O . PHE A 1 124 ? 7.816 7.379 -2.047 1.00 95.75 124 PHE A O 1
ATOM 1015 N N . SER A 1 125 ? 9.182 5.906 -3.032 1.00 95.00 125 SER A N 1
ATOM 1016 C CA . SER A 1 125 ? 10.191 6.867 -3.474 1.00 95.00 125 SER A CA 1
ATOM 1017 C C . SER A 1 125 ? 10.760 6.438 -4.825 1.00 95.00 125 SER A C 1
ATOM 1019 O O . SER A 1 125 ? 10.644 5.268 -5.214 1.00 95.00 125 SER A O 1
ATOM 1021 N N . GLN A 1 126 ? 11.398 7.368 -5.546 1.00 92.94 126 GLN A N 1
ATOM 1022 C CA . GLN A 1 126 ? 12.072 7.014 -6.799 1.00 92.94 126 GLN A CA 1
ATOM 1023 C C . GLN A 1 126 ? 13.152 5.949 -6.570 1.00 92.94 126 GLN A C 1
ATOM 1025 O O . GLN A 1 126 ? 13.230 4.992 -7.329 1.00 92.94 126 GLN A O 1
ATOM 1030 N N . GLU A 1 127 ? 13.908 6.045 -5.477 1.00 93.50 127 GLU A N 1
ATOM 1031 C CA . GLU A 1 127 ? 14.962 5.083 -5.141 1.00 93.50 127 GLU A CA 1
ATOM 1032 C C . GLU A 1 127 ? 14.423 3.673 -4.847 1.00 93.50 127 GLU A C 1
ATOM 1034 O O . GLU A 1 127 ? 15.040 2.689 -5.247 1.00 93.50 127 GLU A O 1
ATOM 1039 N N . LYS A 1 128 ? 13.263 3.550 -4.182 1.00 92.88 128 LYS A N 1
ATOM 1040 C CA . LYS A 1 128 ? 12.684 2.241 -3.815 1.00 92.88 128 LYS A CA 1
ATOM 1041 C C . LYS A 1 128 ? 11.931 1.559 -4.964 1.00 92.88 128 LYS A C 1
ATOM 1043 O O . LYS A 1 128 ? 11.887 0.326 -5.034 1.00 92.88 128 LYS A O 1
ATOM 1048 N N . TYR A 1 129 ? 11.288 2.333 -5.836 1.00 94.62 129 TYR A N 1
ATOM 1049 C CA . TYR A 1 129 ? 10.339 1.791 -6.817 1.00 94.62 129 TYR A CA 1
ATOM 1050 C C . TYR A 1 129 ? 10.629 2.156 -8.269 1.00 94.62 129 TYR A C 1
ATOM 1052 O O . TYR A 1 129 ? 10.086 1.498 -9.147 1.00 94.62 129 TYR A O 1
ATOM 1060 N N . LEU A 1 130 ? 11.473 3.150 -8.548 1.00 95.38 130 LEU A N 1
ATOM 1061 C CA . LEU A 1 130 ? 11.745 3.642 -9.905 1.00 95.38 130 LEU A CA 1
ATOM 1062 C C . LEU A 1 130 ? 13.253 3.752 -10.212 1.00 95.38 130 LEU A C 1
ATOM 1064 O O . LEU A 1 130 ? 13.653 4.497 -11.099 1.00 95.38 130 LEU A O 1
ATOM 1068 N N . ASN A 1 131 ? 14.100 3.013 -9.493 1.00 95.50 131 ASN A N 1
ATOM 1069 C CA . ASN A 1 131 ? 15.553 3.053 -9.681 1.00 95.50 131 ASN A CA 1
ATOM 1070 C C . ASN A 1 131 ? 16.029 2.178 -10.855 1.00 95.50 131 ASN A C 1
ATOM 1072 O O . ASN A 1 131 ? 16.984 2.504 -11.552 1.00 95.50 131 ASN A O 1
ATOM 1076 N N . ASN A 1 132 ? 15.372 1.042 -11.082 1.00 95.25 132 ASN A N 1
ATOM 1077 C CA . ASN A 1 132 ? 15.688 0.125 -12.175 1.00 95.25 132 ASN A CA 1
ATOM 1078 C C . ASN A 1 132 ? 14.439 -0.654 -12.612 1.00 95.25 132 ASN A C 1
ATOM 1080 O O . ASN A 1 132 ? 13.372 -0.563 -12.000 1.00 95.25 132 ASN A O 1
ATOM 1084 N N . PHE A 1 133 ? 14.587 -1.464 -13.660 1.00 94.12 133 PHE A N 1
ATOM 1085 C CA . PHE A 1 133 ? 13.510 -2.291 -14.201 1.00 94.12 133 PHE A CA 1
ATOM 1086 C C . PHE A 1 133 ? 12.854 -3.214 -13.159 1.00 94.12 133 PHE A C 1
ATOM 1088 O O . PHE A 1 133 ? 11.632 -3.350 -13.145 1.00 94.12 133 PHE A O 1
ATOM 1095 N N . ALA A 1 134 ? 13.633 -3.855 -12.281 1.00 93.75 134 ALA A N 1
ATOM 1096 C CA . ALA A 1 134 ? 13.083 -4.765 -11.275 1.00 93.75 134 ALA A CA 1
ATOM 1097 C C . ALA A 1 134 ? 12.222 -4.008 -10.253 1.00 93.75 134 ALA A C 1
ATOM 1099 O O . ALA A 1 134 ? 11.142 -4.478 -9.882 1.00 93.75 134 ALA A O 1
ATOM 1100 N N . ASP A 1 135 ? 12.656 -2.810 -9.862 1.00 95.56 135 ASP A N 1
ATOM 1101 C CA . ASP A 1 135 ? 11.907 -1.951 -8.953 1.00 95.56 135 ASP A CA 1
ATOM 1102 C C . ASP A 1 135 ? 10.616 -1.433 -9.582 1.00 95.56 135 ASP A C 1
ATOM 1104 O O . ASP A 1 135 ? 9.546 -1.561 -8.980 1.00 95.56 135 ASP A O 1
ATOM 1108 N N . ALA A 1 136 ? 10.698 -0.970 -10.829 1.00 95.19 136 ALA A N 1
ATOM 1109 C CA . ALA A 1 136 ? 9.547 -0.501 -11.588 1.00 95.19 136 ALA A CA 1
ATOM 1110 C C . ALA A 1 136 ? 8.538 -1.628 -11.843 1.00 95.19 136 ALA A C 1
ATOM 1112 O O . ALA A 1 136 ? 7.326 -1.425 -11.771 1.00 95.19 136 ALA A O 1
ATOM 1113 N N . LYS A 1 137 ? 9.022 -2.851 -12.082 1.00 93.06 137 LYS A N 1
ATOM 1114 C CA . LYS A 1 137 ? 8.180 -4.045 -12.200 1.00 93.06 137 LYS A CA 1
ATOM 1115 C C . LYS A 1 137 ? 7.489 -4.391 -10.888 1.00 93.06 137 LYS A C 1
ATOM 1117 O O . LYS A 1 137 ? 6.318 -4.754 -10.903 1.00 93.06 137 LYS A O 1
ATOM 1122 N N . SER A 1 138 ? 8.191 -4.272 -9.768 1.00 94.62 138 SER A N 1
ATOM 1123 C CA . SER A 1 138 ? 7.628 -4.457 -8.430 1.00 94.62 138 SER A CA 1
ATOM 1124 C C . SER A 1 138 ? 6.510 -3.437 -8.153 1.00 94.62 138 SER A C 1
ATOM 1126 O O . SER A 1 138 ? 5.417 -3.844 -7.754 1.00 94.62 138 SER A O 1
ATOM 1128 N N . PHE A 1 139 ? 6.715 -2.156 -8.490 1.00 95.44 139 PHE A N 1
ATOM 1129 C CA . PHE A 1 139 ? 5.665 -1.128 -8.438 1.00 95.44 139 PHE A CA 1
ATOM 1130 C C . PHE A 1 139 ? 4.480 -1.462 -9.345 1.00 95.44 139 PHE A C 1
ATOM 1132 O O . PHE A 1 139 ? 3.336 -1.444 -8.895 1.00 95.44 139 PHE A O 1
ATOM 1139 N N . TYR A 1 140 ? 4.747 -1.816 -10.605 1.00 93.50 140 TYR A N 1
ATOM 1140 C CA . TYR A 1 140 ? 3.708 -2.183 -11.559 1.00 93.50 140 TYR A CA 1
ATOM 1141 C C . TYR A 1 140 ? 2.870 -3.349 -11.032 1.00 93.50 140 TYR A C 1
ATOM 1143 O O . TYR A 1 140 ? 1.647 -3.267 -11.020 1.00 93.50 140 TYR A O 1
ATOM 1151 N N . VAL A 1 141 ? 3.496 -4.419 -10.535 1.00 92.56 141 VAL A N 1
ATOM 1152 C CA . VAL A 1 141 ? 2.769 -5.564 -9.973 1.00 92.56 141 VAL A CA 1
ATOM 1153 C C . VAL A 1 141 ? 1.877 -5.128 -8.814 1.00 92.56 141 VAL A C 1
ATOM 1155 O O . VAL A 1 141 ? 0.697 -5.456 -8.854 1.00 92.56 141 VAL A O 1
ATOM 1158 N N . ALA A 1 142 ? 2.397 -4.358 -7.852 1.00 94.94 142 ALA A N 1
ATOM 1159 C CA . ALA A 1 142 ? 1.639 -3.879 -6.695 1.00 94.94 142 ALA A CA 1
ATOM 1160 C C . ALA A 1 142 ? 0.452 -2.989 -7.092 1.00 94.94 142 ALA A C 1
ATOM 1162 O O . ALA A 1 142 ? -0.691 -3.275 -6.741 1.00 94.94 142 ALA A O 1
ATOM 1163 N N . ALA A 1 143 ? 0.709 -1.945 -7.882 1.00 94.00 143 ALA A N 1
ATOM 1164 C CA . ALA A 1 143 ? -0.302 -0.971 -8.286 1.00 94.00 143 ALA A CA 1
ATOM 1165 C C . ALA A 1 143 ? -1.407 -1.612 -9.132 1.00 94.00 143 ALA A C 1
ATOM 1167 O O . ALA A 1 143 ? -2.570 -1.231 -9.069 1.00 94.00 143 ALA A O 1
ATOM 1168 N N . THR A 1 144 ? -1.050 -2.637 -9.903 1.00 91.69 144 THR A N 1
ATOM 1169 C CA . THR A 1 144 ? -1.983 -3.374 -10.751 1.00 91.69 144 THR A CA 1
ATOM 1170 C C . THR A 1 144 ? -2.794 -4.427 -9.992 1.00 91.69 144 THR A C 1
ATOM 1172 O O . THR A 1 144 ? -3.510 -5.196 -10.623 1.00 91.69 144 THR A O 1
ATOM 1175 N N . ARG A 1 145 ? -2.704 -4.516 -8.662 1.00 92.50 145 ARG A N 1
ATOM 1176 C CA . ARG A 1 145 ? -3.625 -5.359 -7.879 1.00 92.50 145 ARG A CA 1
ATOM 1177 C C . ARG A 1 145 ? -4.915 -4.630 -7.498 1.00 92.50 145 ARG A C 1
ATOM 1179 O O . ARG A 1 145 ? -5.860 -5.294 -7.095 1.00 92.50 145 ARG A O 1
ATOM 1186 N N . ALA A 1 146 ? -4.960 -3.302 -7.629 1.00 92.81 146 ALA A N 1
ATOM 1187 C CA . ALA A 1 146 ? -6.154 -2.516 -7.335 1.00 92.81 146 ALA A CA 1
ATOM 1188 C C . ALA A 1 146 ? -7.202 -2.665 -8.439 1.00 92.81 146 ALA A C 1
ATOM 1190 O O . ALA A 1 146 ? -6.898 -2.468 -9.617 1.00 92.81 146 ALA A O 1
ATOM 1191 N N . LEU A 1 147 ? -8.435 -2.965 -8.042 1.00 91.06 147 LEU A N 1
ATOM 1192 C CA . LEU A 1 147 ? -9.605 -2.999 -8.913 1.00 91.06 147 LEU A CA 1
ATOM 1193 C C . LEU A 1 147 ? -10.218 -1.606 -9.068 1.00 91.06 147 LEU A C 1
ATOM 1195 O O . LEU A 1 147 ? -10.487 -1.184 -10.193 1.00 91.06 147 LEU A O 1
ATOM 1199 N N . HIS A 1 148 ? -10.380 -0.876 -7.956 1.00 90.75 148 HIS A N 1
ATOM 1200 C CA . HIS A 1 148 ? -11.073 0.414 -7.938 1.00 90.75 148 HIS A CA 1
ATOM 1201 C C . HIS A 1 148 ? -10.161 1.579 -7.547 1.00 90.75 148 HIS A C 1
ATOM 1203 O O . HIS A 1 148 ? -10.175 2.609 -8.219 1.00 90.75 148 HIS A O 1
ATOM 1209 N N . ARG A 1 149 ? -9.369 1.450 -6.473 1.00 93.81 149 ARG A N 1
ATOM 1210 C CA . ARG A 1 149 ? -8.654 2.598 -5.882 1.00 93.81 149 ARG A CA 1
ATOM 1211 C C . ARG A 1 149 ? -7.202 2.298 -5.550 1.00 93.81 149 ARG A C 1
ATOM 1213 O O . ARG A 1 149 ? -6.879 1.224 -5.041 1.00 93.81 149 ARG A O 1
ATOM 1220 N N . LEU A 1 150 ? -6.329 3.259 -5.843 1.00 95.69 150 LEU A N 1
ATOM 1221 C CA . LEU A 1 150 ? -4.897 3.167 -5.581 1.00 95.69 150 LEU A CA 1
ATOM 1222 C C . LEU A 1 150 ? -4.420 4.384 -4.795 1.00 95.69 150 LEU A C 1
ATOM 1224 O O . LEU A 1 150 ? -4.459 5.509 -5.284 1.00 95.69 150 LEU A O 1
ATOM 1228 N N . TYR A 1 151 ? -3.875 4.131 -3.615 1.00 97.56 151 TYR A N 1
ATOM 1229 C CA . TYR A 1 151 ? -3.195 5.128 -2.802 1.00 97.56 151 TYR A CA 1
ATOM 1230 C C . TYR A 1 151 ? -1.693 4.867 -2.824 1.00 97.56 151 TYR A C 1
ATOM 1232 O O . TYR A 1 151 ? -1.246 3.723 -2.729 1.00 97.56 151 TYR A O 1
ATOM 1240 N N . ILE A 1 152 ? -0.901 5.926 -2.940 1.00 97.56 152 ILE A N 1
ATOM 1241 C CA . ILE A 1 152 ? 0.560 5.856 -2.940 1.00 97.56 152 ILE A CA 1
ATOM 1242 C C . ILE A 1 152 ? 1.064 6.756 -1.823 1.00 97.56 152 ILE A C 1
ATOM 1244 O O . ILE A 1 152 ? 1.082 7.976 -1.958 1.00 97.56 152 ILE A O 1
ATOM 1248 N N . ILE A 1 153 ? 1.483 6.153 -0.716 1.00 97.81 153 ILE A N 1
ATOM 1249 C CA . ILE A 1 153 ? 2.078 6.878 0.400 1.00 97.81 153 ILE A CA 1
ATOM 1250 C C . ILE A 1 153 ? 3.557 7.103 0.093 1.00 97.81 153 ILE A C 1
ATOM 1252 O O . ILE A 1 153 ? 4.336 6.152 0.022 1.00 97.81 153 ILE A O 1
ATOM 1256 N N . LYS A 1 154 ? 3.935 8.365 -0.094 1.00 94.62 154 LYS A N 1
ATOM 1257 C CA . LYS A 1 154 ? 5.279 8.789 -0.486 1.00 94.62 154 LYS A CA 1
ATOM 1258 C C . LYS A 1 154 ? 6.128 9.153 0.716 1.00 94.62 154 LYS A C 1
ATOM 1260 O O . LYS A 1 154 ? 5.626 9.777 1.645 1.00 94.62 154 LYS A O 1
ATOM 1265 N N . ASN A 1 155 ? 7.403 8.787 0.665 1.00 81.19 155 ASN A N 1
ATOM 1266 C CA . ASN A 1 155 ? 8.385 9.176 1.676 1.00 81.19 155 ASN A CA 1
ATOM 1267 C C . ASN A 1 155 ? 9.054 10.511 1.330 1.00 81.19 155 ASN A C 1
ATOM 1269 O O . ASN A 1 155 ? 9.224 10.773 0.115 1.00 81.19 155 ASN A O 1
#

pLDDT: mean 89.96, std 10.0, range [47.25, 98.19]

Sequence (155 aa):
MIEYVKEKIKDLFPENYALPEGVLRHGDDVEELSGSEYLDESNEFDKLFSLLREEKKRGSYTIAIISKDKNDADRLFKKISKFEDKLNSAIYNYNSDNFVEGVIFLDPVNAKGLEFDTVIITDFSQEKYLNNFADAKSFYVAATRALHRLYIIKN